Protein AF-A0A6B3HYF1-F1 (afdb_monomer_lite)

Foldseek 3Di:
DWPLVVQLCVQQNCVCVVVVVPLKDQQQLVVQQVQAAFLRQASSVPSNRNSRSQQDPRDDAAEDEFFKDKDWAAAPDDAWWKKFKWKFDPPDRSNDGGGPVRTDPGGQDMDGRADQDPRIRIDMGGHHDDAAKMKIKMWTQGPVGRMIHIHIHIHHYPDDDPDDDPDPDDDDDDD

Structure (mmCIF, N/CA/C/O backbone):
data_AF-A0A6B3HYF1-F1
#
_entry.id   AF-A0A6B3HYF1-F1
#
loop_
_atom_site.group_PDB
_atom_site.id
_atom_site.type_symbol
_atom_site.label_atom_id
_atom_site.label_alt_id
_atom_site.label_comp_id
_atom_site.label_asym_id
_atom_site.label_entity_id
_atom_site.label_seq_id
_atom_site.pdbx_PDB_ins_code
_atom_site.Cartn_x
_atom_site.Cartn_y
_atom_site.Cartn_z
_atom_site.occupancy
_atom_site.B_iso_or_equiv
_atom_site.auth_seq_id
_atom_site.auth_comp_id
_atom_site.auth_asym_id
_atom_site.auth_atom_id
_atom_site.pdbx_PDB_model_num
ATOM 1 N N . VAL A 1 1 ? 7.028 -19.174 9.345 1.00 78.44 1 VAL A N 1
ATOM 2 C CA . VAL A 1 1 ? 6.226 -18.634 8.215 1.00 78.44 1 VAL A CA 1
ATOM 3 C C . VAL A 1 1 ? 4.748 -18.777 8.554 1.00 78.44 1 VAL A C 1
ATOM 5 O O . VAL A 1 1 ? 4.356 -19.883 8.921 1.00 78.44 1 VAL A O 1
ATOM 8 N N . SER A 1 2 ? 3.964 -17.694 8.497 1.00 96.69 2 SER A N 1
ATOM 9 C CA . SER A 1 2 ? 2.526 -17.699 8.827 1.00 96.69 2 SER A CA 1
ATOM 10 C C . SER A 1 2 ? 1.695 -18.494 7.808 1.00 96.69 2 SER A C 1
ATOM 12 O O . SER A 1 2 ? 2.160 -18.770 6.699 1.00 96.69 2 SER A O 1
ATOM 14 N N . ALA A 1 3 ? 0.465 -18.864 8.175 1.00 98.44 3 ALA A N 1
ATOM 15 C CA . ALA A 1 3 ? -0.456 -19.557 7.274 1.00 98.44 3 ALA A CA 1
ATOM 16 C C . ALA A 1 3 ? -0.832 -18.692 6.055 1.00 98.44 3 ALA A C 1
ATOM 18 O O . ALA A 1 3 ? -0.783 -19.189 4.931 1.00 98.44 3 ALA A O 1
ATOM 19 N N . ALA A 1 4 ? -1.086 -17.394 6.252 1.00 98.44 4 ALA A N 1
ATOM 20 C CA . ALA A 1 4 ? -1.343 -16.453 5.162 1.00 98.44 4 ALA A CA 1
ATOM 21 C C . ALA A 1 4 ? -0.185 -16.371 4.150 1.00 98.44 4 ALA A C 1
ATOM 23 O O . ALA A 1 4 ? -0.409 -16.513 2.951 1.00 98.44 4 ALA A O 1
ATOM 24 N N . CYS A 1 5 ? 1.070 -16.257 4.609 1.00 98.38 5 CYS A N 1
ATOM 25 C CA . CYS A 1 5 ? 2.222 -16.212 3.702 1.00 98.38 5 CYS A CA 1
ATOM 26 C C . CYS A 1 5 ? 2.399 -17.522 2.917 1.00 98.38 5 CYS A C 1
ATOM 28 O O . CYS A 1 5 ? 2.736 -17.490 1.736 1.00 98.38 5 CYS A O 1
ATOM 30 N N . LYS A 1 6 ? 2.148 -18.681 3.544 1.00 98.69 6 LYS A N 1
ATOM 31 C CA . LYS A 1 6 ? 2.161 -19.973 2.834 1.00 98.69 6 LYS A CA 1
ATOM 32 C C . LYS A 1 6 ? 1.079 -20.024 1.753 1.00 98.69 6 LYS A C 1
ATOM 34 O O . LYS A 1 6 ? 1.357 -20.486 0.652 1.00 98.69 6 LYS A O 1
ATOM 39 N N . ALA A 1 7 ? -0.124 -19.527 2.048 1.00 98.75 7 ALA A N 1
ATOM 40 C CA . ALA A 1 7 ? -1.218 -19.458 1.080 1.00 98.75 7 ALA A CA 1
ATOM 41 C C . ALA A 1 7 ? -0.890 -18.518 -0.092 1.00 98.75 7 ALA A C 1
ATOM 43 O O . ALA A 1 7 ? -1.139 -18.867 -1.242 1.00 98.75 7 ALA A O 1
ATOM 44 N N . ALA A 1 8 ? -0.260 -17.374 0.181 1.00 98.62 8 ALA A N 1
ATOM 45 C CA . ALA A 1 8 ? 0.179 -16.436 -0.849 1.00 98.62 8 ALA A CA 1
ATOM 46 C C . ALA A 1 8 ? 1.190 -17.068 -1.816 1.00 98.62 8 ALA A C 1
ATOM 48 O O . ALA A 1 8 ? 1.040 -16.942 -3.030 1.00 98.62 8 ALA A O 1
ATOM 49 N N . VAL A 1 9 ? 2.168 -17.813 -1.287 1.00 98.62 9 VAL A N 1
ATOM 50 C CA . VAL A 1 9 ? 3.131 -18.573 -2.101 1.00 98.62 9 VAL A CA 1
ATOM 51 C C . VAL A 1 9 ? 2.445 -19.694 -2.877 1.00 98.62 9 VAL A C 1
ATOM 53 O O . VAL A 1 9 ? 2.760 -19.899 -4.043 1.00 98.62 9 VAL A O 1
ATOM 56 N N . ALA A 1 10 ? 1.488 -20.405 -2.276 1.00 98.62 10 ALA A N 1
ATOM 57 C CA . ALA A 1 10 ? 0.732 -21.438 -2.984 1.00 98.62 10 ALA A CA 1
ATOM 58 C C . ALA A 1 10 ? -0.089 -20.858 -4.151 1.00 98.62 10 ALA A C 1
ATOM 60 O O . ALA A 1 10 ? -0.230 -21.505 -5.185 1.00 98.62 10 ALA A O 1
ATOM 61 N N . ALA A 1 11 ? -0.599 -19.633 -4.004 1.00 98.38 11 ALA A N 1
ATOM 62 C CA . ALA A 1 11 ? -1.360 -18.955 -5.043 1.00 98.38 11 ALA A CA 1
ATOM 63 C C . ALA A 1 11 ? -0.469 -18.349 -6.143 1.00 98.38 11 ALA A C 1
ATOM 65 O O . ALA A 1 11 ? -0.782 -18.499 -7.322 1.00 98.38 11 ALA A O 1
ATOM 66 N N . GLY A 1 12 ? 0.608 -17.642 -5.780 1.00 96.75 12 GLY A N 1
ATOM 67 C CA . GLY A 1 12 ? 1.414 -16.818 -6.697 1.00 96.75 12 GLY A CA 1
ATOM 68 C C . GLY A 1 12 ? 2.833 -17.320 -6.988 1.00 96.75 12 GLY A C 1
ATOM 69 O O . GLY A 1 12 ? 3.523 -16.741 -7.821 1.00 96.75 12 GLY A O 1
ATOM 70 N N . GLY A 1 13 ? 3.284 -18.385 -6.324 1.00 97.81 13 GLY A N 1
ATOM 71 C CA . GLY A 1 13 ? 4.673 -18.839 -6.358 1.00 97.81 13 GLY A CA 1
ATOM 72 C C . GLY A 1 13 ? 5.596 -18.024 -5.445 1.00 97.81 13 GLY A C 1
ATOM 73 O O . GLY A 1 13 ? 5.178 -17.117 -4.726 1.00 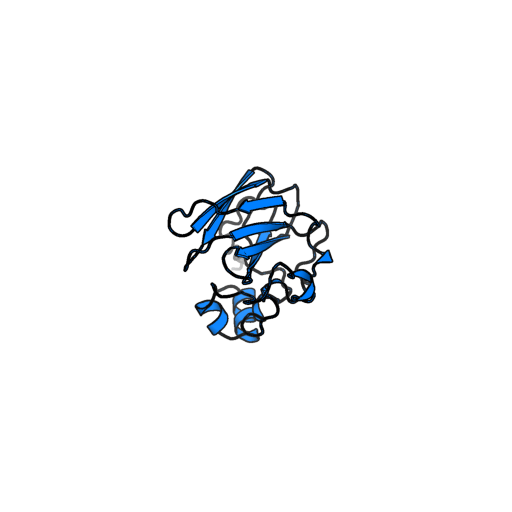97.81 13 GLY A O 1
ATOM 74 N N . THR A 1 14 ? 6.885 -18.363 -5.445 1.00 98.12 14 THR A N 1
ATOM 75 C CA . THR A 1 14 ? 7.891 -17.720 -4.580 1.00 98.12 14 THR A CA 1
ATOM 76 C C . THR A 1 14 ? 8.452 -16.422 -5.159 1.00 98.12 14 THR A C 1
ATOM 78 O O . THR A 1 14 ? 8.901 -15.571 -4.394 1.00 98.12 14 THR A O 1
ATOM 81 N N . GLN A 1 15 ? 8.410 -16.238 -6.484 1.00 98.50 15 GLN A N 1
ATOM 82 C CA . GLN A 1 15 ? 9.058 -15.112 -7.170 1.00 98.50 15 GLN A CA 1
ATOM 83 C C . GLN A 1 15 ? 8.557 -13.743 -6.683 1.00 98.50 15 GLN A C 1
ATOM 85 O O . GLN A 1 15 ? 9.346 -12.813 -6.549 1.00 98.50 15 GLN A O 1
ATOM 90 N N . ALA A 1 16 ? 7.272 -13.635 -6.336 1.00 97.75 16 ALA A N 1
ATOM 91 C CA . ALA A 1 16 ? 6.685 -12.428 -5.753 1.00 97.75 16 ALA A CA 1
ATOM 92 C C . ALA A 1 16 ? 7.409 -11.953 -4.481 1.00 97.75 16 ALA A C 1
ATOM 94 O O . ALA A 1 16 ? 7.509 -10.756 -4.239 1.00 97.75 16 ALA A O 1
ATOM 95 N N . LEU A 1 17 ? 7.918 -12.888 -3.671 1.00 97.62 17 LEU A N 1
ATOM 96 C CA . LEU A 1 17 ? 8.605 -12.576 -2.417 1.00 97.62 17 LEU A CA 1
ATOM 97 C C . LEU A 1 17 ? 10.065 -12.173 -2.629 1.00 97.62 17 LEU A C 1
ATOM 99 O O . LEU A 1 17 ? 10.605 -11.424 -1.819 1.00 97.62 17 LEU A O 1
ATOM 103 N N . TYR A 1 18 ? 10.706 -12.655 -3.695 1.00 98.25 18 TYR A N 1
ATOM 104 C CA . TYR A 1 18 ? 12.037 -12.185 -4.087 1.00 98.25 18 TYR A CA 1
ATOM 105 C C . TYR A 1 18 ? 11.965 -10.780 -4.686 1.00 98.25 18 TYR A C 1
ATOM 107 O O . TYR A 1 18 ? 12.792 -9.930 -4.367 1.00 98.25 18 TYR A O 1
ATOM 115 N N . ASP A 1 19 ? 10.910 -10.518 -5.454 1.00 98.44 19 ASP A N 1
ATOM 116 C CA . ASP A 1 19 ? 10.675 -9.247 -6.136 1.00 98.44 19 ASP A CA 1
ATOM 117 C C . ASP A 1 19 ? 9.656 -8.377 -5.385 1.00 98.44 19 ASP A C 1
ATOM 119 O O . ASP A 1 19 ? 8.833 -7.691 -5.992 1.00 98.44 19 ASP A O 1
ATOM 123 N N . TRP A 1 20 ? 9.688 -8.427 -4.049 1.00 98.50 20 TRP A N 1
ATOM 124 C CA . TRP A 1 20 ? 8.751 -7.730 -3.156 1.00 98.50 20 TRP A CA 1
ATOM 125 C C . TRP A 1 20 ? 8.713 -6.210 -3.383 1.00 98.50 20 TRP A C 1
ATOM 127 O O . TRP A 1 20 ? 7.726 -5.555 -3.064 1.00 98.50 20 TRP A O 1
ATOM 137 N N . ASN A 1 21 ? 9.785 -5.648 -3.942 1.00 98.19 21 ASN A N 1
ATOM 138 C CA . ASN A 1 21 ? 9.926 -4.237 -4.296 1.00 98.19 21 ASN A CA 1
ATOM 139 C C . ASN A 1 21 ? 9.268 -3.869 -5.642 1.00 98.19 21 ASN A C 1
ATOM 141 O O . ASN A 1 21 ? 9.346 -2.715 -6.054 1.00 98.19 21 ASN A O 1
ATOM 145 N N . GLY A 1 22 ? 8.666 -4.834 -6.343 1.00 98.06 22 GLY A N 1
ATOM 146 C CA . GLY A 1 22 ? 8.187 -4.694 -7.717 1.00 98.06 22 GLY A CA 1
ATOM 147 C C . GLY A 1 22 ? 6.670 -4.698 -7.885 1.00 98.06 22 GLY A C 1
ATOM 148 O O . GLY A 1 22 ? 6.208 -4.999 -8.980 1.00 98.06 22 GLY A O 1
ATOM 149 N N . VAL A 1 23 ? 5.883 -4.419 -6.840 1.00 98.81 23 VAL A N 1
ATOM 150 C CA . VAL A 1 23 ? 4.422 -4.260 -6.974 1.00 98.81 23 VAL A CA 1
ATOM 151 C C . VAL A 1 23 ? 4.135 -2.899 -7.612 1.00 98.81 23 VAL A C 1
ATOM 153 O O . VAL A 1 23 ? 3.916 -1.901 -6.922 1.00 98.81 23 VAL A O 1
ATOM 156 N N . ASN A 1 24 ? 4.214 -2.840 -8.940 1.00 98.75 24 ASN A N 1
ATOM 157 C CA . ASN A 1 24 ? 4.148 -1.605 -9.711 1.00 98.75 24 ASN A CA 1
ATOM 158 C C . ASN A 1 24 ? 3.202 -1.694 -10.915 1.00 98.75 24 ASN A C 1
ATOM 160 O O . ASN A 1 24 ? 2.851 -2.769 -11.399 1.00 98.75 24 ASN A O 1
ATOM 164 N N . ILE A 1 25 ? 2.851 -0.520 -11.436 1.00 98.81 25 ILE A N 1
ATOM 165 C CA . ILE A 1 25 ? 2.270 -0.338 -12.766 1.00 98.81 25 ILE A CA 1
ATOM 166 C C . ILE A 1 25 ? 3.105 0.726 -13.474 1.00 98.81 25 ILE A C 1
ATOM 168 O O . ILE A 1 25 ? 3.071 1.898 -13.095 1.00 98.81 25 ILE A O 1
ATOM 172 N N . ALA A 1 26 ? 3.844 0.323 -14.510 1.00 98.50 26 ALA A N 1
ATOM 173 C CA . ALA A 1 26 ? 4.797 1.185 -15.213 1.00 98.50 26 ALA A CA 1
ATOM 174 C C . ALA A 1 26 ? 4.150 2.418 -15.870 1.00 98.50 26 ALA A C 1
ATOM 176 O O . ALA A 1 26 ? 4.787 3.456 -16.005 1.00 98.50 26 ALA A O 1
ATOM 177 N N . ASN A 1 27 ? 2.881 2.323 -16.268 1.00 98.12 27 ASN A N 1
ATOM 178 C CA . ASN A 1 27 ? 2.128 3.369 -16.960 1.00 98.12 27 ASN A CA 1
ATOM 179 C C . ASN A 1 27 ? 0.926 3.877 -16.142 1.00 98.12 27 ASN A C 1
ATOM 181 O O . ASN A 1 27 ? -0.088 4.257 -16.725 1.00 98.12 27 ASN A O 1
ATOM 185 N N . ALA A 1 28 ? 1.028 3.876 -14.807 1.00 98.75 28 ALA A N 1
ATOM 186 C CA . ALA A 1 28 ? -0.075 4.259 -13.926 1.00 98.75 28 ALA A CA 1
ATOM 187 C C . ALA A 1 28 ? -0.593 5.678 -14.204 1.00 98.75 28 ALA A C 1
ATOM 189 O O . ALA A 1 28 ? -1.798 5.881 -14.299 1.00 98.75 28 ALA A O 1
ATOM 190 N N . ALA A 1 29 ? 0.312 6.651 -14.339 1.00 98.44 29 ALA A N 1
ATOM 191 C CA . ALA A 1 29 ? 0.025 8.055 -14.642 1.00 98.44 29 ALA A CA 1
ATOM 192 C C . ALA A 1 29 ? -1.112 8.655 -13.782 1.00 98.44 29 ALA A C 1
ATOM 194 O O . ALA A 1 29 ? -1.964 9.385 -14.287 1.00 98.44 29 ALA A O 1
ATOM 195 N N . GLY A 1 30 ? -1.167 8.303 -12.492 1.00 98.44 30 GLY A N 1
ATOM 196 C CA . GLY A 1 30 ? -2.218 8.726 -11.558 1.00 98.44 30 GLY A CA 1
ATOM 197 C C . GLY A 1 30 ? -3.565 7.998 -11.697 1.00 98.44 30 GLY A C 1
ATOM 198 O O . GLY A 1 30 ? -4.471 8.203 -10.890 1.00 98.44 30 GLY A O 1
ATOM 199 N N . LYS A 1 31 ? -3.729 7.113 -12.685 1.00 98.69 31 LYS A N 1
ATOM 200 C CA . LYS A 1 31 ? -4.984 6.416 -13.013 1.00 98.69 31 LYS A CA 1
ATOM 201 C C . LYS A 1 31 ? -5.207 5.146 -12.185 1.00 98.69 31 LYS A C 1
ATOM 203 O O . LYS A 1 31 ? -5.700 4.138 -12.681 1.00 98.69 31 LYS A O 1
ATOM 208 N N . HIS A 1 32 ? -4.856 5.180 -10.901 1.00 98.50 32 HIS A N 1
ATOM 209 C CA . HIS A 1 32 ? -4.834 3.997 -10.029 1.00 98.50 32 HIS A CA 1
ATOM 210 C C . HIS A 1 32 ? -6.179 3.254 -9.995 1.00 98.50 32 HIS A C 1
ATOM 212 O O . HIS A 1 32 ? -6.222 2.042 -10.171 1.00 98.50 32 HIS A O 1
ATOM 218 N N . ARG A 1 33 ? -7.282 3.996 -9.827 1.00 98.31 33 ARG A N 1
ATOM 219 C CA . ARG A 1 33 ? -8.650 3.448 -9.739 1.00 98.31 33 ARG A CA 1
ATOM 220 C C . ARG A 1 33 ? -9.191 2.927 -11.072 1.00 98.31 33 ARG A C 1
ATOM 222 O O . ARG A 1 33 ? -10.076 2.087 -11.075 1.00 98.31 33 ARG A O 1
ATOM 229 N N . GLU A 1 34 ? -8.683 3.442 -12.189 1.00 98.62 34 GLU A N 1
ATOM 230 C CA . GLU A 1 34 ? -9.051 2.988 -13.537 1.00 98.62 34 GLU A CA 1
ATOM 231 C C . GLU A 1 34 ? -8.330 1.678 -13.879 1.00 98.62 34 GLU A C 1
ATOM 233 O O . GLU A 1 34 ? -8.916 0.780 -14.474 1.00 98.62 34 GLU A O 1
ATOM 238 N N . LEU A 1 35 ? -7.058 1.570 -13.487 1.00 98.75 35 LEU A N 1
ATOM 239 C CA . LEU A 1 35 ? -6.179 0.467 -13.877 1.00 98.75 35 LEU A CA 1
ATOM 240 C C . LEU A 1 35 ? -6.231 -0.733 -12.929 1.00 98.75 35 LEU A C 1
ATOM 242 O O . LEU A 1 35 ? -5.861 -1.833 -13.330 1.00 98.75 35 LEU A O 1
ATOM 246 N N . ILE A 1 36 ? -6.656 -0.532 -11.682 1.00 98.88 36 ILE A N 1
ATOM 247 C CA . ILE A 1 36 ? -6.686 -1.579 -10.662 1.00 98.88 36 ILE A CA 1
ATOM 248 C C . ILE A 1 36 ? -8.143 -1.893 -10.315 1.00 98.88 36 ILE A C 1
ATOM 250 O O . ILE A 1 36 ? -8.782 -1.090 -9.633 1.00 98.88 36 ILE A O 1
ATOM 254 N N . PRO A 1 37 ? -8.681 -3.046 -10.744 1.00 98.81 37 PRO A N 1
ATOM 255 C CA . PRO A 1 37 ? -10.013 -3.487 -10.347 1.00 98.81 37 PRO A CA 1
ATOM 256 C C . PRO A 1 37 ? -10.107 -3.791 -8.847 1.00 98.81 37 PRO A C 1
ATOM 258 O O . PRO A 1 37 ? -9.107 -4.104 -8.195 1.00 98.81 37 PRO A O 1
ATOM 261 N N . ASP A 1 38 ? -11.328 -3.789 -8.314 1.00 98.88 38 ASP A N 1
ATOM 262 C CA . ASP A 1 38 ? -11.589 -4.275 -6.958 1.00 98.88 38 ASP A CA 1
ATOM 263 C C . ASP A 1 38 ? -11.113 -5.728 -6.783 1.00 98.88 38 ASP A C 1
ATOM 265 O O . ASP A 1 38 ? -11.166 -6.554 -7.698 1.00 98.88 38 ASP A O 1
ATOM 269 N N . GLY A 1 39 ? -10.606 -6.037 -5.591 1.00 98.81 39 GLY A N 1
ATOM 270 C CA . GLY A 1 39 ? -9.984 -7.316 -5.263 1.00 98.81 39 GLY A CA 1
ATOM 271 C C . GLY A 1 39 ? -8.573 -7.500 -5.825 1.00 98.81 39 GLY A C 1
ATOM 272 O O . GLY A 1 39 ? -8.023 -8.588 -5.680 1.00 98.81 39 GLY A O 1
ATOM 273 N N . LYS A 1 40 ? -7.992 -6.478 -6.471 1.00 98.88 40 LYS A N 1
ATOM 274 C CA . LYS A 1 40 ? -6.644 -6.512 -7.072 1.00 98.88 40 LYS A CA 1
ATOM 275 C C . LYS A 1 40 ? -5.710 -5.408 -6.582 1.00 98.88 40 LYS A C 1
ATOM 277 O O . LYS A 1 40 ? -4.667 -5.159 -7.185 1.00 98.88 40 LYS A O 1
ATOM 282 N N . LEU A 1 41 ? -6.087 -4.730 -5.501 1.00 98.88 41 LEU A N 1
ATOM 283 C CA . LEU A 1 41 ? -5.348 -3.587 -4.971 1.00 98.88 41 LEU A CA 1
ATOM 284 C C . LEU A 1 41 ? -3.949 -3.986 -4.489 1.00 98.88 41 LEU A C 1
ATOM 286 O O . LEU A 1 41 ? -2.971 -3.339 -4.853 1.00 98.88 41 LEU A O 1
ATOM 290 N N . CYS A 1 42 ? -3.826 -5.074 -3.728 1.00 98.88 42 CYS A N 1
ATOM 291 C CA . CYS A 1 42 ? -2.552 -5.470 -3.127 1.00 98.88 42 CYS A CA 1
ATOM 292 C C . CYS A 1 42 ? -1.564 -6.076 -4.132 1.00 98.88 42 CYS A C 1
ATOM 294 O O . CYS A 1 42 ? -0.357 -6.036 -3.897 1.00 98.88 42 CYS A O 1
ATOM 296 N N . SER A 1 43 ? -2.051 -6.604 -5.256 1.00 98.88 43 SER A N 1
ATOM 297 C CA . SER A 1 43 ? -1.221 -7.035 -6.384 1.00 98.88 43 SER A CA 1
ATOM 298 C C . SER A 1 43 ? -0.991 -5.959 -7.443 1.00 98.88 43 SER A C 1
ATOM 300 O O . SER A 1 43 ? -0.229 -6.202 -8.377 1.00 98.88 43 SER A O 1
ATOM 302 N N . ALA A 1 44 ? -1.659 -4.804 -7.345 1.00 98.75 44 ALA A N 1
ATOM 303 C CA . ALA A 1 44 ? -1.746 -3.814 -8.418 1.00 98.75 44 ALA A CA 1
ATOM 304 C C . ALA A 1 44 ? -2.202 -4.420 -9.764 1.00 98.75 44 ALA A C 1
ATOM 306 O O . ALA A 1 44 ? -1.682 -4.074 -10.823 1.00 98.75 44 ALA A O 1
ATOM 307 N N . ALA A 1 45 ? -3.145 -5.369 -9.712 1.00 98.69 45 ALA A N 1
ATOM 308 C CA . ALA A 1 45 ? -3.623 -6.150 -10.858 1.00 98.69 45 ALA A CA 1
ATOM 309 C C . ALA A 1 45 ? -2.537 -6.942 -11.615 1.00 98.69 45 ALA A C 1
ATOM 311 O O . ALA A 1 45 ? -2.739 -7.347 -12.759 1.00 98.69 45 ALA A O 1
ATOM 312 N N . ASN A 1 46 ? -1.398 -7.211 -10.974 1.00 98.44 46 ASN A N 1
ATOM 313 C CA . ASN A 1 46 ? -0.306 -7.980 -11.552 1.00 98.44 46 ASN A CA 1
ATOM 314 C C . ASN A 1 46 ? -0.351 -9.439 -11.071 1.00 98.44 46 ASN A C 1
ATOM 316 O O . ASN A 1 46 ? -0.187 -9.730 -9.884 1.00 98.44 46 ASN A O 1
ATOM 320 N N . ASP A 1 47 ? -0.508 -10.379 -12.008 1.00 98.31 47 ASP A N 1
ATOM 321 C CA . ASP A 1 47 ? -0.631 -11.814 -11.720 1.00 98.31 47 ASP A CA 1
ATOM 322 C C . ASP A 1 47 ? 0.547 -12.397 -10.934 1.00 98.31 47 ASP A C 1
ATOM 324 O O . ASP A 1 47 ? 0.360 -13.333 -10.151 1.00 98.31 47 ASP A O 1
ATOM 328 N N . LYS A 1 48 ? 1.748 -11.822 -11.079 1.00 98.62 48 LYS A N 1
ATOM 329 C CA . LYS A 1 48 ? 2.920 -12.200 -10.281 1.00 98.62 48 LYS A CA 1
ATOM 330 C C . LYS A 1 48 ? 2.654 -12.056 -8.785 1.00 98.62 48 LYS A C 1
ATOM 332 O O . LYS A 1 48 ? 3.125 -12.871 -8.001 1.00 98.62 48 LYS A O 1
ATOM 337 N N . PHE A 1 49 ? 1.884 -11.047 -8.390 1.00 98.88 49 PHE A N 1
ATOM 338 C CA . PHE A 1 49 ? 1.620 -10.693 -6.998 1.00 98.88 49 PHE A CA 1
ATOM 339 C C . PHE A 1 49 ? 0.221 -11.102 -6.529 1.00 98.88 49 PHE A C 1
ATOM 341 O O . PHE A 1 49 ? -0.177 -10.740 -5.426 1.00 98.88 49 PHE A O 1
ATOM 348 N N . LYS A 1 50 ? -0.525 -11.904 -7.303 1.00 98.75 50 LYS A N 1
ATOM 349 C CA . LYS A 1 50 ? -1.918 -12.284 -6.989 1.00 98.75 50 LYS A CA 1
ATOM 350 C C . LYS A 1 50 ? -2.115 -12.953 -5.623 1.00 98.75 50 LYS A C 1
ATOM 352 O O . LYS A 1 50 ? -3.214 -12.938 -5.082 1.00 98.75 50 LYS A O 1
ATOM 357 N N . GLY A 1 51 ? -1.063 -13.548 -5.054 1.00 98.69 51 GLY A N 1
ATOM 358 C CA . GLY A 1 51 ? -1.098 -14.104 -3.699 1.00 98.69 51 GLY A CA 1
ATOM 359 C C . GLY A 1 51 ? -1.301 -13.050 -2.602 1.00 98.69 51 GLY A C 1
ATOM 360 O O . GLY A 1 51 ? -1.753 -13.398 -1.516 1.00 98.69 51 GLY A O 1
ATOM 361 N N . LEU A 1 52 ? -0.999 -11.778 -2.883 1.00 98.81 52 LEU A N 1
ATOM 362 C CA . LEU A 1 52 ? -1.199 -10.653 -1.965 1.00 98.81 52 LEU A CA 1
ATOM 363 C C . LEU A 1 52 ? -2.665 -10.198 -1.894 1.00 98.81 52 LEU A C 1
ATOM 365 O O . LEU A 1 52 ? -3.039 -9.536 -0.936 1.00 98.81 52 LEU A O 1
ATOM 369 N N . ASP A 1 53 ? -3.503 -10.584 -2.862 1.00 98.88 53 ASP A N 1
ATOM 370 C CA . ASP A 1 53 ? -4.935 -10.245 -2.886 1.00 98.88 53 ASP A CA 1
ATOM 371 C C . ASP A 1 53 ? -5.802 -11.210 -2.057 1.00 98.88 53 ASP A C 1
ATOM 373 O O . ASP A 1 53 ? -7.026 -11.074 -2.019 1.00 98.88 53 ASP A O 1
ATOM 377 N N . LEU A 1 54 ? -5.204 -12.236 -1.435 1.00 98.81 54 LEU A N 1
ATOM 378 C CA . LEU A 1 54 ? -5.962 -13.256 -0.713 1.00 98.81 54 LEU A CA 1
ATOM 379 C C . LEU A 1 54 ? -6.706 -12.636 0.485 1.00 98.81 54 LEU A C 1
ATOM 381 O O . LEU A 1 54 ? -6.051 -12.126 1.400 1.00 98.81 54 LEU A O 1
ATOM 385 N N . PRO A 1 55 ? -8.046 -12.748 0.542 1.00 98.50 55 PRO A N 1
ATOM 386 C CA . PRO A 1 55 ? -8.833 -12.140 1.603 1.00 98.50 55 PRO A CA 1
ATOM 387 C C . PRO A 1 55 ? -8.776 -13.006 2.864 1.00 98.50 55 PRO A C 1
ATOM 389 O O . PRO A 1 55 ? -9.462 -14.026 2.986 1.00 98.50 55 PRO A O 1
ATOM 392 N N . ARG A 1 56 ? -7.882 -12.650 3.789 1.00 98.50 56 ARG A N 1
ATOM 393 C CA . ARG A 1 56 ? -7.630 -13.420 5.008 1.00 98.50 56 ARG A CA 1
ATOM 394 C C . ARG A 1 56 ? -7.501 -12.534 6.242 1.00 98.50 56 ARG A C 1
ATOM 396 O O . ARG A 1 56 ? -6.782 -11.544 6.249 1.00 98.50 56 ARG A O 1
ATOM 403 N N . ALA A 1 57 ? -8.097 -12.975 7.348 1.00 97.19 57 ALA A N 1
ATOM 404 C CA . ALA A 1 57 ? -7.975 -12.311 8.649 1.00 97.19 57 ALA A CA 1
ATOM 405 C C . ALA A 1 57 ? -6.679 -12.658 9.419 1.00 97.19 57 ALA A C 1
ATOM 407 O O . ALA A 1 57 ? -6.441 -12.112 10.497 1.00 97.19 57 ALA A O 1
ATOM 408 N N . ASP A 1 58 ? -5.850 -13.571 8.902 1.00 98.19 58 ASP A N 1
ATOM 409 C CA . ASP A 1 58 ? -4.631 -14.074 9.552 1.00 98.19 58 ASP A CA 1
ATOM 410 C C . ASP A 1 58 ? -3.328 -13.619 8.867 1.00 98.19 58 ASP A C 1
ATOM 412 O O . ASP A 1 58 ? -2.253 -14.156 9.158 1.00 98.19 58 ASP A O 1
ATOM 416 N N . TRP A 1 59 ? -3.392 -12.609 7.990 1.00 98.62 59 TRP A N 1
ATOM 417 C CA . TRP A 1 59 ? -2.194 -11.884 7.571 1.00 98.62 59 TRP A CA 1
ATOM 418 C C . TRP A 1 59 ? -1.474 -11.300 8.800 1.00 98.62 59 TRP A C 1
ATOM 420 O O . TRP A 1 59 ? -2.143 -10.787 9.713 1.00 98.62 59 TRP A O 1
ATOM 430 N N . PRO A 1 60 ? -0.129 -11.377 8.877 1.00 98.25 60 PRO A N 1
ATOM 431 C CA . PRO A 1 60 ? 0.621 -10.732 9.950 1.00 98.25 60 PRO A CA 1
ATOM 432 C C . PRO A 1 60 ? 0.283 -9.240 10.014 1.00 98.25 60 PRO A C 1
ATOM 434 O O . PRO A 1 60 ? 0.436 -8.543 9.020 1.00 98.25 60 PRO A O 1
ATOM 437 N N . ALA A 1 61 ? -0.180 -8.767 11.172 1.00 98.25 61 ALA A N 1
ATOM 438 C CA . ALA A 1 61 ? -0.597 -7.382 11.364 1.00 98.25 61 ALA A CA 1
ATOM 439 C C . ALA A 1 61 ? 0.305 -6.661 12.358 1.00 98.25 61 ALA A C 1
ATOM 441 O O . ALA A 1 61 ? 0.637 -7.207 13.413 1.00 98.25 61 ALA A O 1
ATOM 442 N N . SER A 1 62 ? 0.639 -5.411 12.052 1.00 98.00 62 SER A N 1
ATOM 443 C CA . SER A 1 62 ? 1.367 -4.548 12.981 1.00 98.00 62 SER A CA 1
ATOM 444 C C . SER A 1 62 ? 0.406 -3.911 13.994 1.00 98.00 62 SER A C 1
ATOM 446 O O . SER A 1 62 ? -0.619 -3.357 13.588 1.00 98.00 62 SER A O 1
ATOM 448 N N . PRO A 1 63 ? 0.699 -3.942 15.306 1.00 97.19 63 PRO A N 1
ATOM 449 C CA . PRO A 1 63 ? -0.087 -3.192 16.276 1.00 97.19 63 PRO A CA 1
ATOM 450 C C . PRO A 1 63 ? 0.115 -1.689 16.062 1.00 97.19 63 PRO A C 1
ATOM 452 O O . PRO A 1 63 ? 1.247 -1.212 15.983 1.00 97.19 63 PRO A O 1
ATOM 455 N N . VAL A 1 64 ? -0.981 -0.934 15.993 1.00 96.62 64 VAL A N 1
ATOM 456 C CA . VAL A 1 64 ? -0.958 0.524 15.810 1.00 96.62 64 VAL A CA 1
ATOM 457 C C . VAL A 1 64 ? -1.930 1.217 16.762 1.00 96.62 64 VAL A C 1
ATOM 459 O O . VAL A 1 64 ? -2.859 0.620 17.307 1.00 96.62 64 VAL A O 1
ATOM 462 N N . LYS A 1 65 ? -1.706 2.514 16.971 1.00 96.44 65 LYS A N 1
ATOM 463 C CA . LYS A 1 65 ? -2.619 3.411 17.690 1.00 96.44 65 LYS A CA 1
ATOM 464 C C . LYS A 1 65 ? -2.983 4.570 16.773 1.00 96.44 65 LYS A C 1
ATOM 466 O O . LYS A 1 65 ? -2.183 4.939 15.924 1.00 96.44 65 LYS A O 1
ATOM 471 N N . ALA A 1 66 ? -4.145 5.176 16.963 1.00 97.56 66 ALA A N 1
ATOM 472 C CA . ALA A 1 66 ? -4.436 6.451 16.319 1.00 97.56 66 ALA A CA 1
ATOM 473 C C . ALA A 1 66 ? -3.483 7.555 16.821 1.00 97.56 66 ALA A C 1
ATOM 475 O O . ALA A 1 66 ? -2.931 7.455 17.922 1.00 97.56 66 ALA A O 1
ATOM 476 N N . GLY A 1 67 ? -3.312 8.614 16.031 1.00 98.00 67 GLY A N 1
ATOM 477 C CA . GLY A 1 67 ? -2.427 9.740 16.342 1.00 98.00 67 GLY A CA 1
ATOM 478 C C . GLY A 1 67 ? -1.207 9.828 15.428 1.00 98.00 67 GLY A C 1
ATOM 479 O O . GLY A 1 67 ? -1.193 9.259 14.338 1.00 98.00 67 GLY A O 1
ATOM 480 N N . LYS A 1 68 ? -0.200 10.600 15.850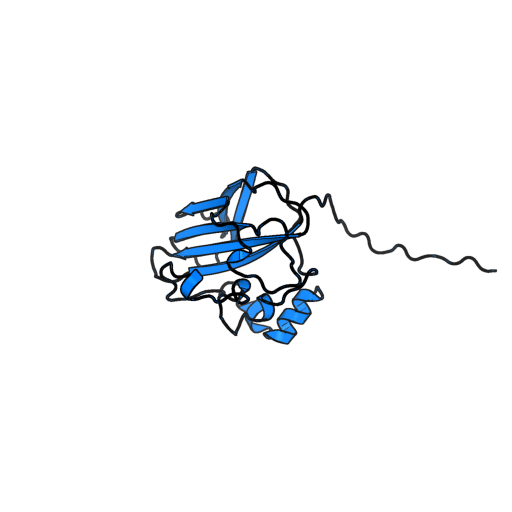 1.00 98.12 68 LYS A N 1
ATOM 481 C CA . LYS A 1 68 ? 1.006 10.864 15.053 1.00 98.12 68 LYS A CA 1
ATOM 482 C C . LYS A 1 68 ? 1.891 9.624 14.954 1.00 98.12 68 LYS A C 1
ATOM 484 O O . LYS A 1 68 ? 2.199 9.011 15.973 1.00 98.12 68 LYS A O 1
ATOM 489 N N . HIS A 1 69 ? 2.341 9.326 13.741 1.00 98.12 69 HIS A N 1
ATOM 490 C CA . HIS A 1 69 ? 3.316 8.283 13.433 1.00 98.12 69 HIS A CA 1
ATOM 491 C C . HIS A 1 69 ? 4.307 8.774 12.393 1.00 98.12 69 HIS A C 1
ATOM 493 O O . HIS A 1 69 ? 3.949 9.549 11.506 1.00 98.12 69 HIS A O 1
ATOM 499 N N . THR A 1 70 ? 5.522 8.246 12.477 1.00 98.12 70 THR A N 1
ATOM 500 C CA . THR A 1 70 ? 6.520 8.357 11.417 1.00 98.12 70 THR A CA 1
ATOM 501 C C . THR A 1 70 ? 6.508 7.068 10.607 1.00 98.12 70 THR A C 1
ATOM 503 O O . THR A 1 70 ? 6.745 5.980 11.137 1.00 98.12 70 THR A O 1
ATOM 506 N N . PHE A 1 71 ? 6.236 7.191 9.315 1.00 98.38 71 PHE A N 1
ATOM 507 C CA . PHE A 1 71 ? 6.202 6.090 8.366 1.00 98.38 71 PHE A CA 1
ATOM 508 C C . PHE A 1 71 ? 7.559 5.913 7.698 1.00 98.38 71 PHE A C 1
ATOM 510 O O . PHE A 1 71 ? 8.310 6.870 7.501 1.00 98.38 71 PHE A O 1
ATOM 517 N N . LYS A 1 72 ? 7.863 4.663 7.345 1.00 98.38 72 LYS A N 1
ATOM 518 C CA . LYS A 1 72 ? 9.059 4.293 6.591 1.00 98.38 72 LYS A CA 1
ATOM 519 C C . LYS A 1 72 ? 8.655 3.458 5.388 1.00 98.38 72 LYS A C 1
ATOM 521 O O . LYS A 1 72 ? 8.034 2.412 5.557 1.00 98.38 72 LYS A O 1
ATOM 526 N N . PHE A 1 73 ? 9.054 3.888 4.196 1.00 98.62 73 PHE A N 1
ATOM 527 C CA . PHE A 1 73 ? 8.887 3.116 2.967 1.00 98.62 73 PHE A CA 1
ATOM 528 C C . PHE A 1 73 ? 10.263 2.734 2.421 1.00 98.62 73 PHE A C 1
ATOM 530 O O . PHE A 1 73 ? 11.026 3.600 1.990 1.00 98.62 73 PHE A O 1
ATOM 537 N N . ARG A 1 74 ? 10.615 1.445 2.477 1.00 98.38 74 ARG A N 1
ATOM 538 C CA . ARG A 1 74 ? 11.922 0.955 2.017 1.00 98.38 74 ARG A CA 1
ATOM 539 C C . ARG A 1 74 ? 12.036 1.122 0.502 1.00 98.38 74 ARG A C 1
ATOM 541 O O . ARG A 1 74 ? 11.203 0.603 -0.232 1.00 98.38 74 ARG A O 1
ATOM 548 N N . ALA A 1 75 ? 13.105 1.766 0.041 1.00 97.12 75 ALA A N 1
ATOM 549 C CA . ALA A 1 75 ? 13.373 1.958 -1.379 1.00 97.12 75 ALA A CA 1
ATOM 550 C C . ALA A 1 75 ? 14.687 1.271 -1.764 1.00 97.12 75 ALA A C 1
ATOM 552 O O . ALA A 1 75 ? 15.765 1.672 -1.331 1.00 97.12 75 ALA A O 1
ATOM 553 N N . THR A 1 76 ? 14.609 0.221 -2.584 1.00 97.38 76 THR A N 1
ATOM 554 C CA . THR A 1 76 ? 15.807 -0.415 -3.163 1.00 97.38 76 THR A CA 1
ATOM 555 C C . THR A 1 76 ? 16.410 0.425 -4.288 1.00 97.38 76 THR A C 1
ATOM 557 O O . THR A 1 76 ? 17.612 0.359 -4.518 1.00 97.38 76 THR A O 1
ATOM 560 N N . ALA A 1 77 ? 15.573 1.212 -4.969 1.00 97.75 77 ALA A N 1
ATOM 561 C CA . ALA A 1 77 ? 15.94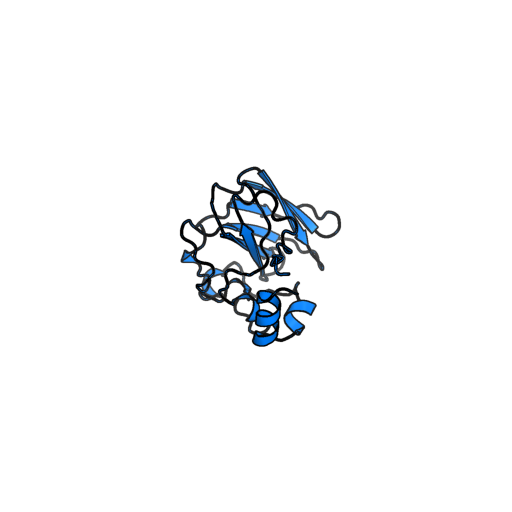3 2.192 -5.981 1.00 97.75 77 ALA A CA 1
ATOM 562 C C . ALA A 1 77 ? 15.144 3.485 -5.713 1.00 97.75 77 ALA A C 1
ATOM 564 O O . ALA A 1 77 ? 13.913 3.449 -5.778 1.00 97.75 77 ALA A O 1
ATOM 565 N N . PRO A 1 78 ? 15.797 4.600 -5.339 1.00 97.56 78 PRO A N 1
ATOM 566 C CA . PRO A 1 78 ? 15.103 5.858 -5.070 1.00 97.56 78 PRO A CA 1
ATOM 567 C C . PRO A 1 78 ? 14.610 6.545 -6.353 1.00 97.56 78 PRO A C 1
ATOM 569 O O . PRO A 1 78 ? 15.357 6.648 -7.324 1.00 97.56 78 PRO A O 1
ATOM 572 N N . HIS A 1 79 ? 13.396 7.094 -6.317 1.00 98.38 79 HIS A N 1
ATOM 573 C CA . HIS A 1 79 ? 12.813 7.948 -7.359 1.00 98.38 79 HIS A CA 1
ATOM 574 C C . HIS A 1 79 ? 12.101 9.161 -6.751 1.00 98.38 79 HIS A C 1
ATOM 576 O O . HIS A 1 79 ? 11.705 9.139 -5.583 1.00 98.38 79 HIS A O 1
ATOM 582 N N . LYS A 1 80 ? 11.923 10.229 -7.535 1.00 98.31 80 LYS A N 1
ATOM 583 C CA . LYS A 1 80 ? 11.082 11.357 -7.111 1.00 98.31 80 LYS A CA 1
ATOM 584 C C . LYS A 1 80 ? 9.609 10.988 -7.218 1.00 98.31 80 LYS A C 1
ATOM 586 O O . LYS A 1 80 ? 9.219 10.241 -8.118 1.00 98.31 80 LYS A O 1
ATOM 591 N N . GLY A 1 81 ? 8.782 11.510 -6.323 1.00 98.56 81 GLY A N 1
ATOM 592 C CA . GLY A 1 81 ? 7.355 11.225 -6.338 1.00 98.56 81 GLY A CA 1
ATOM 593 C C . GLY A 1 81 ? 6.622 11.590 -5.060 1.00 98.56 81 GLY A C 1
ATOM 594 O O . GLY A 1 81 ? 7.188 12.123 -4.105 1.00 98.56 81 GLY A O 1
ATOM 595 N N . SER A 1 82 ? 5.337 11.261 -5.061 1.00 98.81 82 SER A N 1
ATOM 596 C CA . SER A 1 82 ? 4.432 11.505 -3.948 1.00 98.81 82 SER A CA 1
ATOM 597 C C . SER A 1 82 ? 3.895 10.193 -3.390 1.00 98.81 82 SER A C 1
ATOM 599 O O . SER A 1 82 ? 3.566 9.269 -4.136 1.00 98.81 82 SER A O 1
ATOM 601 N N . PHE A 1 83 ? 3.807 10.134 -2.067 1.00 98.94 83 PHE A N 1
ATOM 602 C CA . PHE A 1 83 ? 3.218 9.047 -1.302 1.00 98.94 83 PHE A CA 1
ATOM 603 C C . PHE A 1 83 ? 1.836 9.459 -0.815 1.00 98.94 83 PHE A C 1
ATOM 605 O O . PHE A 1 83 ? 1.667 10.570 -0.313 1.00 98.94 83 PHE A O 1
ATOM 612 N N . GLU A 1 84 ? 0.878 8.545 -0.905 1.00 98.94 84 GLU A N 1
ATOM 613 C CA . GLU A 1 84 ? -0.452 8.672 -0.317 1.00 98.94 84 GLU A CA 1
ATOM 614 C C . GLU A 1 84 ? -0.790 7.406 0.466 1.00 98.94 84 GLU A C 1
ATOM 616 O O . GLU A 1 84 ? -0.700 6.299 -0.069 1.00 98.94 84 GLU A O 1
ATOM 621 N N . LEU A 1 85 ? -1.174 7.560 1.735 1.00 98.94 85 LEU A N 1
ATOM 622 C CA . LEU A 1 85 ? -1.584 6.450 2.594 1.00 98.94 85 LEU A CA 1
ATOM 623 C C . LEU A 1 85 ? -3.068 6.567 2.918 1.00 98.94 85 LEU A C 1
ATOM 625 O O . LEU A 1 85 ? -3.517 7.551 3.507 1.00 98.94 85 LEU A O 1
ATOM 629 N N . TYR A 1 86 ? -3.812 5.527 2.574 1.00 98.94 86 TYR A N 1
ATOM 630 C CA . TYR A 1 86 ? -5.238 5.380 2.813 1.00 98.94 86 TYR A CA 1
ATOM 631 C C . TYR A 1 86 ? -5.465 4.353 3.918 1.00 98.94 86 TYR A C 1
ATOM 633 O O . TYR A 1 86 ? -4.731 3.372 4.014 1.00 98.94 86 TYR A O 1
ATOM 641 N N . LEU A 1 87 ? -6.486 4.568 4.742 1.00 98.88 87 LEU A N 1
ATOM 642 C CA . LEU A 1 87 ? -6.952 3.578 5.709 1.00 98.88 87 LEU A CA 1
ATOM 643 C C . LEU A 1 87 ? -8.265 2.982 5.203 1.00 98.88 87 LEU A C 1
ATOM 645 O O . LEU A 1 87 ? -9.046 3.673 4.548 1.00 98.88 87 LEU A O 1
ATOM 649 N N . THR A 1 88 ? -8.520 1.720 5.515 1.00 98.88 88 THR A N 1
ATOM 650 C CA . THR A 1 88 ? -9.848 1.128 5.364 1.00 98.88 88 THR A CA 1
ATOM 651 C C . THR A 1 88 ? -10.892 1.800 6.268 1.00 98.88 88 THR A C 1
ATOM 653 O O . THR A 1 88 ? -10.587 2.285 7.357 1.00 98.88 88 THR A O 1
ATOM 656 N N . LYS A 1 89 ? -12.144 1.831 5.807 1.00 98.50 89 LYS A N 1
ATOM 657 C CA . LYS A 1 89 ? -13.299 2.396 6.512 1.00 98.50 89 LYS A CA 1
ATOM 658 C C . LYS A 1 89 ? -13.740 1.520 7.692 1.00 98.50 89 LYS A C 1
ATOM 660 O O . LYS A 1 89 ? -13.497 0.307 7.699 1.00 98.50 89 LYS A O 1
ATOM 665 N N . PRO A 1 90 ? -14.485 2.086 8.661 1.00 96.56 90 PRO A N 1
ATOM 666 C CA . PRO A 1 90 ? -15.193 1.293 9.661 1.00 96.56 90 PRO A CA 1
ATOM 667 C C . PRO A 1 90 ? -16.066 0.208 9.015 1.00 96.56 90 PRO A C 1
ATOM 669 O O . PRO A 1 90 ? -16.788 0.471 8.057 1.00 96.56 90 PRO A O 1
ATOM 672 N N . GLY A 1 91 ? -16.012 -1.010 9.560 1.00 94.12 91 GLY A N 1
ATOM 673 C CA . GLY A 1 91 ? -16.730 -2.167 9.013 1.00 94.12 91 GLY A CA 1
ATOM 674 C C . GLY A 1 91 ? -15.961 -2.967 7.956 1.00 94.12 91 GLY A C 1
ATOM 675 O O . GLY A 1 91 ? -16.515 -3.939 7.447 1.00 94.12 91 GLY A O 1
ATOM 676 N N . TYR A 1 92 ? -14.707 -2.604 7.654 1.00 97.88 92 TYR A N 1
ATOM 677 C CA . TYR A 1 92 ? -13.812 -3.416 6.827 1.00 97.88 92 TYR A CA 1
ATOM 678 C C . TYR A 1 92 ? -13.752 -4.875 7.300 1.00 97.88 92 TYR A C 1
ATOM 680 O O . TYR A 1 92 ? -13.533 -5.157 8.481 1.00 97.88 92 TYR A O 1
ATOM 688 N N . ASP A 1 93 ? -13.931 -5.791 6.350 1.00 98.00 93 ASP A N 1
ATOM 689 C CA . ASP A 1 93 ? -13.886 -7.231 6.561 1.00 98.00 93 ASP A CA 1
ATOM 690 C C . ASP A 1 93 ? -12.689 -7.818 5.793 1.00 98.00 93 ASP A C 1
ATOM 692 O O . ASP A 1 93 ? -12.757 -7.956 4.571 1.00 98.00 93 ASP A O 1
ATOM 696 N N . PRO A 1 94 ? -11.602 -8.210 6.481 1.00 97.81 94 PRO A N 1
ATOM 697 C CA . PRO A 1 94 ? -10.402 -8.751 5.843 1.00 97.81 94 PRO A CA 1
ATOM 698 C C . PRO A 1 94 ? -10.636 -10.123 5.198 1.00 97.81 94 PRO A C 1
ATOM 700 O O . PRO A 1 94 ? -9.749 -10.637 4.526 1.00 97.81 94 PRO A O 1
ATOM 703 N N . THR A 1 95 ? -11.795 -10.754 5.418 1.00 98.19 95 THR A N 1
ATOM 704 C CA . THR A 1 95 ? -12.179 -12.013 4.762 1.00 98.19 95 THR A CA 1
ATOM 705 C C . THR A 1 95 ? -12.869 -11.799 3.415 1.00 98.19 95 THR A C 1
ATOM 707 O O . THR A 1 95 ? -13.196 -12.771 2.731 1.00 98.19 95 THR A O 1
ATOM 710 N N . LYS A 1 96 ? -13.020 -10.540 2.981 1.00 98.62 96 LYS A N 1
ATOM 711 C CA . LYS A 1 96 ? -13.486 -10.164 1.642 1.00 98.62 96 LYS A CA 1
ATOM 712 C C . LYS A 1 96 ? -12.359 -9.522 0.827 1.00 98.62 96 LYS A C 1
ATOM 714 O O . LYS A 1 96 ? -11.473 -8.900 1.411 1.00 98.62 96 LYS A O 1
ATOM 719 N N . PRO A 1 97 ? -12.355 -9.680 -0.512 1.00 98.69 97 PRO A N 1
ATOM 720 C CA . PRO A 1 97 ? -11.393 -8.983 -1.361 1.00 98.69 97 PRO A CA 1
ATOM 721 C C . PRO A 1 97 ? -11.504 -7.468 -1.172 1.00 98.69 97 PRO A C 1
ATOM 723 O O . PRO A 1 97 ? -12.608 -6.933 -1.234 1.00 98.69 97 PRO A O 1
ATOM 726 N N . LEU A 1 98 ? -10.368 -6.798 -0.964 1.00 98.81 98 LEU A N 1
ATOM 727 C CA . LEU A 1 98 ? -10.314 -5.349 -0.772 1.00 98.81 98 LEU A CA 1
ATOM 728 C C . LEU A 1 98 ? -10.802 -4.623 -2.033 1.00 98.81 98 LEU A C 1
ATOM 730 O O . LEU A 1 98 ? -10.267 -4.857 -3.115 1.00 98.81 98 LEU A O 1
ATOM 734 N N . ALA A 1 99 ? -11.759 -3.716 -1.890 1.00 98.75 99 ALA A N 1
ATOM 735 C CA . ALA A 1 99 ? -12.255 -2.839 -2.944 1.00 98.75 99 ALA A CA 1
ATOM 736 C C . ALA A 1 99 ? -11.838 -1.380 -2.704 1.00 98.75 99 ALA A C 1
ATOM 738 O O . ALA A 1 99 ? -11.591 -0.956 -1.573 1.00 98.75 99 ALA A O 1
ATOM 739 N N . TRP A 1 100 ? -11.834 -0.556 -3.752 1.00 98.81 100 TRP A N 1
ATOM 740 C CA . TRP A 1 100 ? -11.610 0.889 -3.615 1.00 98.81 100 TRP A CA 1
ATOM 741 C C . TRP A 1 100 ? -12.649 1.561 -2.718 1.00 98.81 100 TRP A C 1
ATOM 743 O O . TRP A 1 100 ? -12.337 2.540 -2.039 1.00 98.81 100 TRP A O 1
ATOM 753 N N . SER A 1 101 ? -13.877 1.035 -2.694 1.00 98.50 101 SER A N 1
ATOM 754 C CA . SER A 1 101 ? -14.942 1.516 -1.814 1.00 98.50 101 SER A CA 1
ATOM 755 C C . SER A 1 101 ? -14.657 1.275 -0.334 1.00 98.50 101 SER A C 1
ATOM 757 O O . SER A 1 101 ? -15.221 1.994 0.495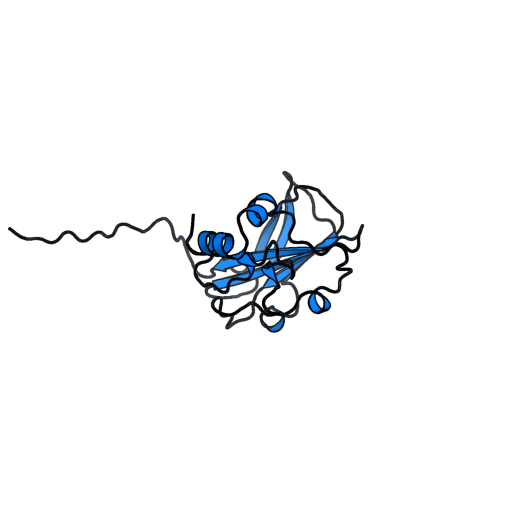 1.00 98.50 101 SER A O 1
ATOM 759 N N . ASP A 1 102 ? -13.785 0.321 -0.001 1.00 98.81 102 ASP A N 1
ATOM 760 C CA . ASP A 1 102 ? -13.426 -0.007 1.379 1.00 98.81 102 ASP A CA 1
ATOM 761 C C . ASP A 1 102 ? -12.405 0.973 1.955 1.00 98.81 102 ASP A C 1
ATOM 763 O O . ASP A 1 102 ? -12.258 1.047 3.170 1.00 98.81 102 ASP A O 1
ATOM 767 N N . LEU A 1 103 ? -11.716 1.745 1.112 1.00 98.88 103 LEU A N 1
ATOM 768 C CA . LEU A 1 103 ? -10.766 2.767 1.537 1.00 98.88 103 LEU A CA 1
ATOM 769 C C . LEU A 1 103 ? -11.469 4.096 1.822 1.00 98.88 103 LEU A C 1
ATOM 771 O O . LEU A 1 103 ? -12.435 4.481 1.151 1.00 98.88 103 LEU A O 1
ATOM 775 N N . GLU A 1 104 ? -10.954 4.829 2.806 1.00 98.69 104 GLU A N 1
ATOM 776 C CA . GLU A 1 104 ? -11.302 6.231 3.013 1.00 98.69 104 GLU A CA 1
ATOM 777 C C . GLU A 1 104 ? -11.048 7.038 1.735 1.00 98.69 104 GLU A C 1
ATOM 779 O O . GLU A 1 104 ? -10.080 6.815 1.008 1.00 98.69 104 GLU A O 1
ATOM 784 N N . ALA A 1 105 ? -11.932 7.993 1.434 1.00 97.19 105 ALA A N 1
ATOM 785 C CA . ALA A 1 105 ? -11.882 8.715 0.159 1.00 97.19 105 ALA A CA 1
ATOM 786 C C . ALA A 1 105 ? -10.631 9.598 0.014 1.00 97.19 105 ALA A C 1
ATOM 788 O O . ALA A 1 105 ? -10.223 9.919 -1.103 1.00 97.19 105 ALA A O 1
ATOM 789 N N . LYS A 1 106 ? -10.039 10.005 1.142 1.00 98.12 106 LYS A N 1
ATOM 790 C CA . LYS A 1 106 ? -8.832 10.829 1.207 1.00 98.12 106 LYS A CA 1
ATOM 791 C C . LYS A 1 106 ? -7.730 10.075 1.947 1.00 98.12 106 LYS A C 1
ATOM 793 O O . LYS A 1 106 ? -8.034 9.395 2.930 1.00 98.12 106 LYS A O 1
ATOM 798 N N . PRO A 1 107 ? -6.467 10.235 1.534 1.00 98.69 107 PRO A N 1
ATOM 799 C CA . PRO A 1 107 ? -5.358 9.706 2.304 1.00 98.69 107 PRO A CA 1
ATOM 800 C C . PRO A 1 107 ? -5.237 10.457 3.636 1.00 98.69 107 PRO A C 1
ATOM 802 O O . PRO A 1 107 ? -5.476 11.664 3.711 1.00 98.69 107 PRO A O 1
ATOM 805 N N . PHE A 1 108 ? -4.851 9.748 4.695 1.00 98.75 108 PHE A N 1
ATOM 806 C CA . PHE A 1 108 ? -4.594 10.349 6.008 1.00 98.75 108 PHE A CA 1
ATOM 807 C C . PHE A 1 108 ? -3.155 10.877 6.138 1.00 98.75 108 PHE A C 1
ATOM 809 O O . PHE A 1 108 ? -2.852 11.639 7.058 1.00 98.75 108 PHE A O 1
ATOM 816 N N . ALA A 1 109 ? -2.261 10.469 5.233 1.00 98.69 109 ALA A N 1
ATOM 817 C CA . ALA A 1 109 ? -0.902 10.982 5.129 1.00 98.69 109 ALA A CA 1
ATOM 818 C C . ALA A 1 109 ? -0.510 11.154 3.660 1.00 98.69 109 ALA A C 1
ATOM 820 O O . ALA A 1 109 ? -0.817 10.303 2.822 1.00 98.69 109 ALA A O 1
ATOM 821 N N . GLN A 1 110 ? 0.184 12.254 3.374 1.00 98.69 110 GLN A N 1
ATOM 822 C CA . GLN A 1 110 ? 0.758 12.553 2.069 1.00 98.69 110 GLN A CA 1
ATOM 823 C C . GLN A 1 110 ? 2.162 13.125 2.246 1.00 98.69 110 GLN A C 1
ATOM 825 O O . GLN A 1 110 ? 2.400 13.905 3.169 1.00 98.69 110 GLN A O 1
ATOM 830 N N . ALA A 1 111 ? 3.077 12.766 1.353 1.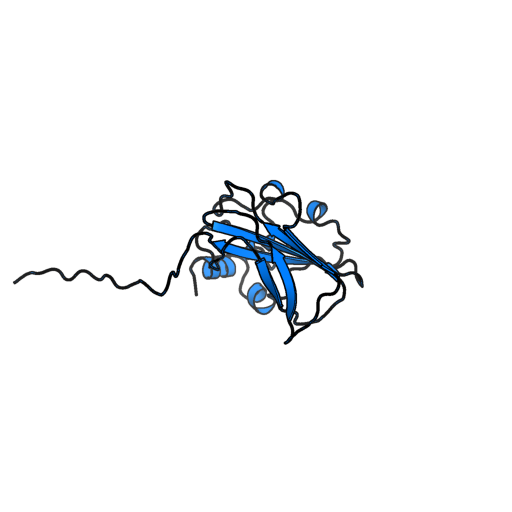00 98.75 111 ALA A N 1
ATOM 831 C CA . ALA A 1 111 ? 4.421 13.329 1.329 1.00 98.75 111 ALA A CA 1
ATOM 832 C C . ALA A 1 111 ? 4.950 13.383 -0.103 1.00 98.75 111 ALA A C 1
ATOM 834 O O . ALA A 1 111 ? 4.880 12.389 -0.817 1.00 98.75 111 ALA A O 1
ATOM 835 N N . THR A 1 112 ? 5.511 14.520 -0.507 1.00 98.69 112 THR A N 1
ATOM 836 C CA . THR A 1 112 ? 6.175 14.685 -1.808 1.00 98.69 112 THR A CA 1
ATOM 837 C C . THR A 1 112 ? 7.669 14.802 -1.588 1.00 98.69 112 THR A C 1
ATOM 839 O O . THR A 1 112 ? 8.095 15.588 -0.745 1.00 98.69 112 THR A O 1
ATOM 842 N N . ASP A 1 113 ? 8.437 14.008 -2.335 1.00 98.31 113 ASP A N 1
ATOM 843 C CA . ASP A 1 113 ? 9.894 13.906 -2.243 1.00 98.31 113 ASP A CA 1
ATOM 844 C C . ASP A 1 113 ? 10.412 13.851 -0.784 1.00 98.31 113 ASP A C 1
ATOM 846 O O . ASP A 1 113 ? 11.276 14.647 -0.403 1.00 98.31 113 ASP A O 1
ATOM 850 N N . PRO A 1 114 ? 9.883 12.942 0.069 1.00 98.44 114 PRO A N 1
ATOM 851 C CA . PRO A 1 114 ? 10.330 12.831 1.455 1.00 98.44 114 PRO A CA 1
ATOM 852 C C . PRO A 1 114 ? 11.819 12.481 1.551 1.00 98.44 114 PRO A C 1
ATOM 854 O O . PRO A 1 114 ? 12.416 11.911 0.635 1.00 98.44 114 PRO A O 1
ATOM 857 N N . ALA A 1 115 ? 12.420 12.780 2.703 1.00 98.00 115 ALA A N 1
ATOM 858 C CA . ALA A 1 115 ? 13.823 12.473 2.944 1.00 98.00 115 ALA A CA 1
ATOM 859 C C . ALA A 1 115 ? 14.074 10.958 2.896 1.00 98.00 115 ALA A C 1
ATOM 861 O O . ALA A 1 115 ? 13.341 10.171 3.502 1.00 98.00 115 ALA A O 1
ATOM 862 N N . LEU A 1 116 ? 15.145 10.558 2.208 1.00 98.00 116 LEU A N 1
ATOM 863 C CA . LEU A 1 116 ? 15.644 9.189 2.217 1.00 98.00 116 LEU A CA 1
ATOM 864 C C . LEU A 1 116 ? 16.662 9.037 3.355 1.00 98.00 116 LEU A C 1
ATOM 866 O O . LEU A 1 116 ? 17.747 9.611 3.300 1.00 98.00 116 LEU A O 1
ATOM 870 N N . VAL A 1 117 ? 16.320 8.251 4.373 1.00 98.44 117 VAL A N 1
ATOM 871 C CA . VAL A 1 117 ? 17.165 7.985 5.545 1.00 98.44 117 VAL A CA 1
ATOM 872 C C . VAL A 1 117 ? 17.343 6.479 5.677 1.00 98.44 117 VAL A C 1
ATOM 874 O O . VAL A 1 117 ? 16.365 5.730 5.683 1.00 98.44 117 VAL A O 1
ATOM 877 N N . ASP A 1 118 ? 18.594 6.021 5.719 1.00 97.00 118 ASP A N 1
ATOM 878 C CA . ASP A 1 118 ? 18.953 4.597 5.806 1.00 97.00 118 ASP A CA 1
ATOM 879 C C . ASP A 1 118 ? 18.239 3.726 4.752 1.00 97.00 118 ASP A C 1
ATOM 881 O O . ASP A 1 118 ? 17.792 2.605 5.004 1.00 97.00 118 ASP A O 1
ATOM 885 N N . GLY A 1 119 ? 18.094 4.274 3.539 1.00 97.62 119 GLY A N 1
ATOM 886 C CA . GLY A 1 119 ? 17.429 3.653 2.390 1.00 97.62 119 GLY A CA 1
ATOM 887 C C . GLY A 1 119 ? 15.911 3.488 2.529 1.00 97.62 119 GLY A C 1
ATOM 888 O O . GLY A 1 119 ? 15.324 2.645 1.852 1.00 97.62 119 GLY A O 1
ATOM 889 N N . SER A 1 120 ? 15.265 4.253 3.408 1.00 98.62 120 SER A N 1
ATOM 890 C CA . SER A 1 120 ? 13.805 4.358 3.468 1.00 98.62 120 SER A CA 1
ATOM 891 C C . SER A 1 120 ? 13.372 5.809 3.338 1.00 98.62 120 SER A C 1
ATOM 893 O O . SER A 1 120 ? 14.001 6.695 3.908 1.00 98.62 120 SER A O 1
ATOM 895 N N . TYR A 1 121 ? 12.283 6.056 2.622 1.00 98.69 121 TYR A N 1
ATOM 896 C CA . TYR A 1 121 ? 11.603 7.341 2.687 1.00 98.69 121 TYR A CA 1
ATOM 897 C C . TYR A 1 121 ? 10.939 7.485 4.048 1.00 98.69 121 TYR A C 1
ATOM 899 O O . TYR A 1 121 ? 10.246 6.564 4.487 1.00 98.69 121 TYR A O 1
ATOM 907 N N . VAL A 1 122 ? 11.167 8.616 4.709 1.00 98.62 122 VAL A N 1
ATOM 908 C CA . VAL A 1 122 ? 10.659 8.896 6.053 1.00 98.62 122 VAL A CA 1
ATOM 909 C C . VAL A 1 122 ? 9.752 10.116 6.011 1.00 98.62 122 VAL A C 1
ATOM 911 O O . VAL A 1 122 ? 10.162 11.180 5.549 1.00 98.62 122 VAL A O 1
ATOM 914 N N . PHE A 1 123 ? 8.519 9.961 6.487 1.00 98.69 123 PHE A N 1
ATOM 915 C CA . PHE A 1 123 ? 7.538 11.043 6.544 1.00 98.69 123 PHE A CA 1
ATOM 916 C C . PHE A 1 123 ? 6.509 10.808 7.647 1.00 98.69 123 PHE A C 1
ATOM 918 O O . PHE A 1 123 ? 6.244 9.672 8.040 1.00 98.69 123 PHE A O 1
ATOM 925 N N . ASP A 1 124 ? 5.921 11.893 8.139 1.00 98.38 124 ASP A N 1
ATOM 926 C CA . ASP A 1 124 ? 4.937 11.842 9.213 1.00 98.38 124 ASP A CA 1
ATOM 927 C C . ASP A 1 124 ? 3.505 11.771 8.678 1.00 98.38 124 ASP A C 1
ATOM 929 O O . ASP A 1 124 ? 3.176 12.275 7.604 1.00 98.38 124 ASP A O 1
ATOM 933 N N . GLY A 1 125 ? 2.627 11.168 9.472 1.00 98.25 125 GLY A N 1
ATOM 934 C CA . GLY A 1 125 ? 1.192 11.132 9.233 1.00 98.25 125 GLY A CA 1
ATOM 935 C C . GLY A 1 125 ? 0.417 11.039 10.540 1.00 98.25 125 GLY A C 1
ATOM 936 O O . GLY A 1 125 ? 0.960 10.662 11.579 1.00 98.25 125 GLY A O 1
ATOM 937 N N . THR A 1 126 ? -0.870 11.384 10.504 1.00 98.50 126 THR A N 1
ATOM 938 C CA . THR A 1 126 ? -1.763 11.213 11.658 1.00 98.50 126 THR A CA 1
ATOM 939 C C . THR A 1 126 ? -2.788 10.140 11.331 1.00 98.50 126 THR A C 1
ATOM 941 O O . THR A 1 126 ? -3.716 10.379 10.565 1.00 98.50 126 THR A O 1
ATOM 944 N N . ILE A 1 127 ? -2.610 8.949 11.904 1.00 98.06 127 ILE A N 1
ATOM 945 C CA . ILE A 1 127 ? -3.549 7.840 11.734 1.00 98.06 127 ILE A CA 1
ATOM 946 C C . ILE A 1 127 ? -4.880 8.226 12.405 1.00 98.06 127 ILE A C 1
ATOM 948 O O . ILE A 1 127 ? -4.865 8.594 13.589 1.00 98.06 127 ILE A O 1
ATOM 952 N N . PRO A 1 128 ? -6.023 8.155 11.697 1.00 97.44 128 PRO A N 1
ATOM 953 C CA . PRO A 1 128 ? -7.325 8.470 12.272 1.00 97.44 128 PRO A CA 1
ATOM 954 C C . PRO A 1 128 ? -7.748 7.419 13.309 1.00 97.44 128 PRO A C 1
ATOM 956 O O . PRO A 1 128 ? -7.147 6.352 13.441 1.00 97.44 128 PRO A O 1
ATOM 959 N N . GLN A 1 129 ? -8.792 7.729 14.078 1.00 96.81 129 GLN A N 1
ATOM 960 C CA . GLN A 1 129 ? -9.366 6.766 15.017 1.00 96.81 129 GLN A CA 1
ATOM 961 C C . GLN A 1 129 ? -9.978 5.585 14.257 1.00 96.81 129 GLN A C 1
ATOM 963 O O . GLN A 1 129 ? -10.798 5.778 13.365 1.00 96.81 129 GLN A O 1
ATOM 968 N N . ALA A 1 130 ? -9.592 4.372 14.641 1.00 96.56 130 ALA A N 1
ATOM 969 C CA . ALA A 1 130 ? -10.139 3.123 14.132 1.00 96.56 130 ALA A CA 1
ATOM 970 C C . ALA A 1 130 ? -10.017 2.026 15.201 1.00 96.56 130 ALA A C 1
ATOM 972 O O . ALA A 1 130 ? -9.356 2.206 16.228 1.00 96.56 130 ALA A O 1
ATOM 973 N N . ALA A 1 131 ? -10.663 0.888 14.962 1.00 95.06 131 ALA A N 1
ATOM 974 C CA . ALA A 1 131 ? -10.671 -0.253 15.869 1.00 95.06 131 ALA A CA 1
ATOM 975 C C . ALA A 1 131 ? -10.483 -1.568 15.104 1.00 95.06 131 ALA A C 1
ATOM 977 O O . ALA A 1 131 ? -10.818 -1.667 13.920 1.00 95.06 131 ALA A O 1
ATOM 978 N N . GLY A 1 132 ? -9.974 -2.582 15.806 1.00 95.56 132 GLY A N 1
ATOM 979 C CA . GLY A 1 132 ? -9.796 -3.923 15.259 1.00 95.56 132 GLY A CA 1
ATOM 980 C C . GLY A 1 132 ? -8.766 -3.980 14.132 1.00 95.56 132 GLY A C 1
ATOM 981 O O . GLY A 1 132 ? -7.856 -3.152 14.052 1.00 95.56 132 GLY A O 1
ATOM 982 N N . ARG A 1 133 ? -8.892 -4.999 13.280 1.00 97.69 133 ARG A N 1
ATOM 983 C CA . ARG A 1 133 ? -8.034 -5.181 12.108 1.00 97.69 133 ARG A CA 1
ATOM 984 C C . ARG A 1 133 ? -8.416 -4.183 11.018 1.00 97.69 133 ARG A C 1
ATOM 986 O O . ARG A 1 133 ? -9.589 -4.037 10.699 1.00 97.69 133 ARG A O 1
ATOM 993 N N . GLN A 1 134 ? -7.414 -3.526 10.457 1.00 98.56 134 GLN A N 1
ATOM 994 C CA . GLN A 1 134 ? -7.530 -2.571 9.361 1.00 98.56 134 GLN A CA 1
ATOM 995 C C . GLN A 1 134 ? -6.395 -2.819 8.365 1.00 98.56 134 GLN A C 1
ATOM 997 O O . GLN A 1 134 ? -5.446 -3.550 8.659 1.00 98.56 134 GLN A O 1
ATOM 1002 N N . LEU A 1 135 ? -6.475 -2.184 7.202 1.00 98.81 135 LEU A N 1
ATOM 1003 C CA . LEU A 1 135 ? -5.423 -2.204 6.198 1.00 98.81 135 LEU A CA 1
ATOM 1004 C C . LEU A 1 135 ? -5.040 -0.768 5.835 1.00 98.81 135 LEU A C 1
ATOM 1006 O O . LEU A 1 135 ? -5.899 0.084 5.606 1.00 98.81 135 LEU A O 1
ATOM 1010 N N . ILE A 1 136 ? -3.734 -0.504 5.795 1.00 98.94 136 ILE A N 1
ATOM 1011 C CA . ILE A 1 136 ? -3.172 0.724 5.231 1.00 98.94 136 ILE A CA 1
ATOM 1012 C C . ILE A 1 136 ? -2.759 0.427 3.793 1.00 98.94 136 ILE A C 1
ATOM 1014 O O . ILE A 1 136 ? -1.915 -0.439 3.552 1.00 98.94 136 ILE A O 1
ATOM 1018 N N . TYR A 1 137 ? -3.348 1.151 2.847 1.00 98.94 137 TYR A N 1
ATOM 1019 C CA . TYR A 1 137 ? -3.012 1.067 1.432 1.00 98.94 137 TYR A CA 1
ATOM 1020 C C . TYR A 1 137 ? -2.132 2.250 1.044 1.00 98.94 137 TYR A C 1
ATOM 1022 O O . TYR A 1 137 ? -2.490 3.401 1.282 1.00 98.94 137 TYR A O 1
ATOM 1030 N N . THR A 1 138 ? -0.965 1.968 0.476 1.00 98.94 138 THR A N 1
ATOM 1031 C CA . THR A 1 138 ? 0.023 2.975 0.083 1.00 98.94 138 THR A CA 1
ATOM 1032 C C . THR A 1 138 ? 0.115 3.045 -1.429 1.00 98.94 138 THR A C 1
ATOM 1034 O O . THR A 1 138 ? 0.290 2.018 -2.081 1.00 98.94 138 THR A O 1
ATOM 1037 N N . VAL A 1 139 ? 0.061 4.261 -1.963 1.00 98.94 139 VAL A N 1
ATOM 1038 C CA . VAL A 1 139 ? 0.382 4.571 -3.356 1.00 98.94 139 VAL A CA 1
ATOM 1039 C C . VAL A 1 139 ? 1.637 5.432 -3.369 1.00 98.94 139 VAL A C 1
ATOM 1041 O O . VAL A 1 139 ? 1.693 6.449 -2.681 1.00 98.94 139 VAL A O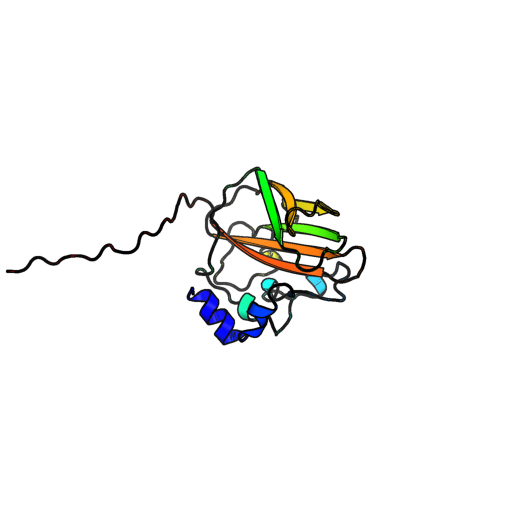 1
ATOM 1044 N N . TRP A 1 140 ? 2.632 5.045 -4.162 1.00 98.88 140 TRP A N 1
ATOM 1045 C CA . TRP A 1 140 ? 3.783 5.879 -4.497 1.00 98.88 140 TRP A CA 1
ATOM 1046 C C . TRP A 1 140 ? 3.753 6.177 -5.992 1.00 98.88 140 TRP A C 1
ATOM 1048 O O . TRP A 1 140 ? 4.136 5.339 -6.805 1.00 98.88 140 TRP A O 1
ATOM 1058 N N . GLN A 1 141 ? 3.277 7.365 -6.360 1.00 98.88 141 GLN A N 1
ATOM 1059 C CA . GLN A 1 141 ? 3.276 7.837 -7.744 1.00 98.88 141 GLN A CA 1
ATOM 1060 C C . GLN A 1 141 ? 4.585 8.576 -8.015 1.00 98.88 141 GLN A C 1
ATOM 1062 O O . GLN A 1 141 ? 4.880 9.582 -7.363 1.00 98.88 141 GLN A O 1
ATOM 1067 N N . ARG A 1 142 ? 5.363 8.105 -8.993 1.00 98.81 142 ARG A N 1
ATOM 1068 C CA . ARG A 1 142 ? 6.578 8.805 -9.417 1.00 98.81 142 ARG A CA 1
ATOM 1069 C C . ARG A 1 142 ? 6.232 10.106 -10.135 1.00 98.81 142 ARG A C 1
ATOM 1071 O O . ARG A 1 142 ? 5.198 10.205 -10.794 1.00 98.81 142 ARG A O 1
ATOM 1078 N N . SER A 1 143 ? 7.108 11.099 -10.002 1.00 98.56 143 SER A N 1
ATOM 1079 C CA . SER A 1 143 ? 7.017 12.387 -10.708 1.00 98.56 143 SER A CA 1
ATOM 1080 C C . SER A 1 143 ? 8.005 12.498 -11.875 1.00 98.56 143 SER A C 1
ATOM 1082 O O . SER A 1 143 ? 7.877 13.388 -12.711 1.00 98.56 143 SER A O 1
ATOM 1084 N N . ASP A 1 144 ? 8.965 11.574 -11.963 1.00 97.94 144 ASP A N 1
ATOM 1085 C CA . ASP A 1 144 ? 9.957 11.458 -13.040 1.00 97.94 144 ASP A CA 1
ATOM 1086 C C . ASP A 1 144 ? 9.603 10.372 -14.084 1.00 97.94 144 ASP A C 1
ATOM 1088 O O . ASP A 1 144 ? 10.375 10.111 -15.005 1.00 97.94 144 ASP A O 1
ATOM 1092 N N . SER A 1 145 ? 8.443 9.724 -13.934 1.00 98.62 145 SER A N 1
ATOM 1093 C CA . SER A 1 145 ? 7.916 8.636 -14.769 1.00 98.62 145 SER A CA 1
ATOM 1094 C C . SER A 1 145 ? 6.413 8.468 -14.505 1.00 98.62 145 SER A C 1
ATOM 1096 O O . SER A 1 145 ? 5.969 8.784 -13.401 1.00 98.62 145 SER A O 1
ATOM 1098 N N . PRO A 1 146 ? 5.612 7.931 -15.449 1.00 98.62 146 PRO A N 1
ATOM 1099 C CA . PRO A 1 146 ? 4.225 7.561 -15.166 1.00 98.62 146 PRO A CA 1
ATOM 1100 C C . PRO A 1 146 ? 4.088 6.397 -14.171 1.00 98.62 146 PRO A C 1
ATOM 1102 O O . PRO A 1 146 ? 2.984 6.141 -13.699 1.00 98.62 146 PRO A O 1
ATOM 1105 N N . GLU A 1 147 ? 5.163 5.683 -13.848 1.00 98.88 147 GLU A N 1
ATOM 1106 C CA . GLU A 1 147 ? 5.113 4.513 -12.972 1.00 98.88 147 GLU A CA 1
ATOM 1107 C C . GLU A 1 147 ? 4.614 4.833 -11.553 1.00 98.88 147 GLU A C 1
ATOM 1109 O O . GLU A 1 147 ? 4.946 5.867 -10.971 1.00 98.88 147 GLU A O 1
ATOM 1114 N N . ALA A 1 148 ? 3.847 3.907 -10.976 1.00 98.94 148 ALA A N 1
ATOM 1115 C CA . ALA A 1 148 ? 3.491 3.927 -9.562 1.00 98.94 148 ALA A CA 1
ATOM 1116 C C . ALA A 1 148 ? 3.721 2.566 -8.898 1.00 98.94 148 ALA A C 1
ATOM 1118 O O . ALA A 1 148 ? 3.593 1.527 -9.549 1.00 98.94 148 ALA A O 1
ATOM 1119 N N . PHE A 1 149 ? 4.008 2.593 -7.598 1.00 98.94 149 PHE A N 1
ATOM 1120 C CA . PHE A 1 149 ? 4.146 1.425 -6.729 1.00 98.94 149 PHE A CA 1
ATOM 1121 C C . PHE A 1 149 ? 3.016 1.381 -5.701 1.00 98.94 149 PHE A C 1
ATOM 1123 O O . PHE A 1 149 ? 2.493 2.422 -5.294 1.00 98.94 149 PHE A O 1
ATOM 1130 N N . TYR A 1 150 ? 2.670 0.173 -5.262 1.00 98.94 150 TYR A N 1
ATOM 1131 C CA . TYR A 1 150 ? 1.535 -0.078 -4.381 1.00 98.94 150 TYR A CA 1
ATOM 1132 C C . TYR A 1 150 ? 1.932 -1.014 -3.243 1.00 98.94 150 TYR A C 1
ATOM 1134 O O . TYR A 1 150 ? 2.721 -1.937 -3.436 1.00 98.94 150 TYR A O 1
ATOM 1142 N N . ALA A 1 151 ? 1.390 -0.788 -2.048 1.00 98.88 151 ALA A N 1
ATOM 1143 C CA . ALA A 1 151 ? 1.616 -1.675 -0.912 1.00 98.88 151 ALA A CA 1
ATOM 1144 C C . ALA A 1 151 ? 0.384 -1.771 -0.008 1.00 98.88 151 ALA A C 1
ATOM 1146 O O . ALA A 1 151 ? -0.268 -0.768 0.279 1.00 98.88 151 ALA A O 1
ATOM 1147 N N . CYS A 1 152 ? 0.119 -2.976 0.496 1.00 98.88 152 CYS A N 1
ATOM 1148 C CA . CYS A 1 152 ? -0.860 -3.244 1.545 1.00 98.88 152 CYS A CA 1
ATOM 1149 C C . CYS A 1 152 ? -0.134 -3.580 2.851 1.00 98.88 152 CYS A C 1
ATOM 1151 O O . CYS A 1 152 ? 0.762 -4.422 2.866 1.00 98.88 152 CYS A O 1
ATOM 1153 N N . SER A 1 153 ? -0.520 -2.926 3.945 1.00 98.81 153 SER A N 1
ATOM 1154 C CA . SER A 1 153 ? -0.029 -3.222 5.294 1.00 98.81 153 SER A CA 1
ATOM 1155 C C . SER A 1 153 ? -1.196 -3.534 6.222 1.00 98.81 153 SER A C 1
ATOM 1157 O O . SER A 1 153 ? -1.978 -2.643 6.555 1.00 98.81 153 SER A O 1
ATOM 1159 N N . ASP A 1 154 ? -1.301 -4.782 6.671 1.00 98.81 154 ASP A N 1
ATOM 1160 C CA . ASP A 1 154 ? -2.231 -5.162 7.731 1.00 98.81 154 ASP A CA 1
ATOM 1161 C C . ASP A 1 154 ? -1.824 -4.536 9.068 1.00 98.81 154 ASP A C 1
ATOM 1163 O O . ASP A 1 154 ? -0.674 -4.632 9.515 1.00 98.81 154 ASP A O 1
ATOM 1167 N N . VAL A 1 155 ? -2.794 -3.929 9.748 1.00 98.56 155 VAL A N 1
ATOM 1168 C CA . VAL A 1 155 ? -2.609 -3.321 11.065 1.00 98.56 155 VAL A CA 1
ATOM 1169 C C . VAL A 1 155 ? -3.745 -3.694 12.012 1.00 98.56 155 VAL A C 1
ATOM 1171 O O . VAL A 1 155 ? -4.839 -4.066 11.591 1.00 98.56 155 VAL A O 1
ATOM 1174 N N . VAL A 1 156 ? -3.497 -3.608 13.316 1.00 97.88 156 VAL A N 1
ATOM 1175 C CA . VAL A 1 156 ? -4.511 -3.869 14.342 1.00 97.88 156 VAL A CA 1
ATOM 1176 C C . VAL A 1 156 ? -4.515 -2.773 15.405 1.00 97.88 156 VAL A C 1
ATOM 1178 O O . VAL A 1 156 ? -3.498 -2.489 16.039 1.00 97.88 156 VAL A O 1
ATOM 1181 N N . PHE A 1 157 ? -5.678 -2.156 15.597 1.00 96.25 157 PHE A N 1
ATOM 1182 C CA . PHE A 1 157 ? -5.930 -1.123 16.597 1.00 96.25 157 PHE A CA 1
ATOM 1183 C C . PHE A 1 157 ? -6.426 -1.747 17.902 1.00 96.25 157 PHE A C 1
ATOM 1185 O O . PHE A 1 157 ? -7.212 -2.694 17.895 1.00 96.25 157 PHE A O 1
ATOM 1192 N N . GLY A 1 158 ? -5.993 -1.192 19.035 1.00 81.31 158 GLY A N 1
ATOM 1193 C CA . GLY A 1 158 ? -6.412 -1.654 20.366 1.00 81.31 158 GLY A CA 1
ATOM 1194 C C . GLY A 1 158 ? -5.654 -2.882 20.886 1.00 81.31 158 GLY A C 1
ATOM 1195 O O . GLY A 1 158 ? -5.882 -3.301 22.017 1.00 81.31 158 GLY A O 1
ATOM 1196 N N . GLY A 1 159 ? -4.712 -3.427 20.110 1.00 61.12 159 GLY A N 1
ATOM 1197 C CA . GLY A 1 159 ? -3.831 -4.513 20.535 1.00 61.12 159 GLY A CA 1
ATOM 1198 C C . GLY A 1 159 ? -2.613 -3.993 21.296 1.00 61.12 159 GLY A C 1
ATOM 1199 O O . GLY A 1 159 ? -1.568 -3.737 20.702 1.00 61.12 159 GLY A O 1
ATOM 1200 N N . GLY A 1 160 ? -2.726 -3.839 22.614 1.00 45.75 160 GLY A N 1
ATOM 1201 C CA . GLY A 1 160 ? -1.544 -3.823 23.475 1.00 45.75 160 GLY A CA 1
ATOM 1202 C C . GLY A 1 160 ? -0.880 -5.203 23.444 1.00 45.75 160 GLY A C 1
ATOM 1203 O O . GLY A 1 160 ? -1.543 -6.189 23.732 1.00 45.75 160 GLY A O 1
ATOM 1204 N N . SER A 1 161 ? 0.397 -5.259 23.054 1.00 44.03 161 SER A N 1
ATOM 1205 C CA . SER A 1 161 ? 1.317 -6.402 23.167 1.00 44.03 161 SER A CA 1
ATOM 1206 C C . SER A 1 161 ? 0.702 -7.806 23.046 1.00 44.03 161 SER A C 1
ATOM 1208 O O . SER A 1 161 ? 0.508 -8.487 24.048 1.00 44.03 161 SER A O 1
ATOM 1210 N N . ALA A 1 162 ? 0.555 -8.321 21.824 1.00 46.44 162 ALA A N 1
ATOM 1211 C CA . ALA A 1 162 ? 0.597 -9.770 21.612 1.00 46.44 162 ALA A CA 1
ATOM 1212 C C . ALA A 1 162 ? 2.067 -10.221 21.537 1.00 46.44 162 ALA A C 1
ATOM 1214 O O . ALA A 1 162 ? 2.574 -10.621 20.491 1.00 46.44 162 ALA A O 1
ATOM 1215 N N . GLY A 1 163 ? 2.769 -10.096 22.667 1.00 38.84 163 GLY A N 1
ATOM 1216 C CA . GLY A 1 163 ? 3.940 -10.921 22.918 1.00 38.84 163 GLY A CA 1
ATOM 1217 C C . GLY A 1 163 ? 3.494 -12.380 22.919 1.00 38.84 163 GLY A C 1
ATOM 1218 O O . GLY A 1 163 ? 2.436 -12.705 23.449 1.00 38.84 163 GLY A O 1
ATOM 1219 N N . THR A 1 164 ? 4.281 -13.225 22.264 1.00 43.91 164 THR A N 1
ATOM 1220 C CA . THR A 1 164 ? 4.313 -14.691 22.376 1.00 43.91 164 THR A CA 1
ATOM 1221 C C . THR A 1 164 ? 3.588 -15.246 23.611 1.00 43.91 164 THR A C 1
ATOM 1223 O O . THR A 1 164 ? 4.174 -15.369 24.683 1.00 43.91 164 THR A O 1
ATOM 1226 N N . GLY A 1 165 ? 2.315 -15.600 23.449 1.00 42.19 165 GLY A N 1
ATOM 1227 C CA . GLY A 1 165 ? 1.490 -16.264 24.454 1.00 42.19 165 GLY A CA 1
ATOM 1228 C C . GLY A 1 165 ? 0.926 -17.543 23.857 1.00 42.19 165 GLY A C 1
ATOM 1229 O O . GLY A 1 165 ? -0.217 -17.576 23.419 1.00 42.19 165 GLY A O 1
ATOM 1230 N N . GLY A 1 166 ? 1.761 -18.575 23.774 1.00 37.81 166 GLY A N 1
ATOM 1231 C CA . GLY A 1 166 ? 1.393 -19.867 23.208 1.00 37.81 166 GLY A CA 1
ATOM 1232 C C . GLY A 1 166 ? 2.147 -21.000 23.883 1.00 37.81 166 GLY A C 1
ATOM 1233 O O . GLY A 1 166 ? 3.071 -21.535 23.289 1.00 37.81 166 GLY A O 1
ATOM 1234 N N . ALA A 1 167 ? 1.761 -21.327 25.119 1.00 40.22 167 ALA A N 1
ATOM 1235 C CA . ALA A 1 167 ? 1.886 -22.663 25.712 1.00 40.22 167 ALA A CA 1
ATOM 1236 C C . ALA A 1 167 ? 1.131 -22.713 27.056 1.00 40.22 167 ALA A C 1
ATOM 1238 O O . ALA A 1 167 ? 1.725 -22.827 28.122 1.00 40.22 167 ALA A O 1
ATOM 1239 N N . GLY A 1 168 ? -0.198 -22.610 27.010 1.00 34.41 168 GLY A N 1
ATOM 1240 C CA . GLY A 1 168 ? -1.056 -23.113 28.084 1.00 34.41 168 GLY A CA 1
ATOM 1241 C C . GLY A 1 168 ? -1.378 -24.577 27.799 1.00 34.41 168 GLY A C 1
ATOM 1242 O O . GLY A 1 168 ? -2.459 -24.878 27.306 1.00 34.41 168 GLY A O 1
ATOM 1243 N N . GLY A 1 169 ? -0.403 -25.466 28.004 1.00 33.09 169 GLY A N 1
ATOM 1244 C CA . GLY A 1 169 ? -0.608 -26.912 27.941 1.00 33.09 169 GLY A CA 1
ATOM 1245 C C . GLY A 1 169 ? -1.127 -27.404 29.285 1.00 33.09 169 GLY A C 1
ATOM 1246 O O . GLY A 1 169 ? -0.402 -27.350 30.274 1.00 33.09 169 GLY A O 1
ATOM 1247 N N . GLY A 1 170 ? -2.389 -27.831 29.317 1.00 37.19 170 GLY A N 1
ATOM 1248 C CA . GLY A 1 170 ? -3.015 -28.434 30.487 1.00 37.19 170 GLY A CA 1
ATOM 1249 C C . GLY A 1 170 ? -2.303 -29.719 30.908 1.00 37.19 170 GLY A C 1
ATOM 1250 O O . GLY A 1 170 ? -2.100 -30.616 30.092 1.00 37.19 170 GLY A O 1
ATOM 1251 N N . GLY A 1 171 ? -1.942 -29.797 32.187 1.00 32.66 171 GLY A N 1
ATOM 1252 C CA . GLY A 1 171 ? -1.590 -31.045 32.851 1.00 32.66 171 GLY A CA 1
ATOM 1253 C C . GLY A 1 171 ? -2.843 -31.637 33.481 1.00 32.66 171 GLY A C 1
ATOM 1254 O O . GLY A 1 171 ? -3.421 -31.031 34.380 1.00 32.66 171 GLY A O 1
ATOM 1255 N N . GLN A 1 172 ? -3.270 -32.790 32.969 1.00 34.97 172 GLN A N 1
ATOM 1256 C CA . GLN A 1 172 ? -4.207 -33.679 33.645 1.00 34.97 172 GLN A CA 1
ATOM 1257 C C . GLN A 1 172 ? -3.515 -34.311 34.855 1.00 34.97 172 GLN A C 1
ATOM 1259 O O . GLN A 1 172 ? -2.384 -34.786 34.768 1.00 34.97 172 GLN A O 1
ATOM 1264 N N . GLU A 1 173 ? -4.231 -34.293 35.969 1.00 35.50 173 GLU A N 1
ATOM 1265 C CA . GLU A 1 173 ? -3.993 -35.081 37.167 1.00 35.50 173 GLU A CA 1
ATOM 1266 C C . GLU A 1 173 ? -4.642 -36.454 36.958 1.00 35.50 173 GLU A C 1
ATOM 1268 O O . GLU A 1 173 ? -5.853 -36.517 36.763 1.00 35.50 173 GLU A O 1
ATOM 1273 N N . GLU A 1 174 ? -3.866 -37.540 36.989 1.00 35.03 174 GLU A N 1
ATOM 1274 C CA . GLU A 1 174 ? -4.380 -38.865 37.355 1.00 35.03 174 GLU A CA 1
ATOM 1275 C C . GLU A 1 174 ? -3.243 -39.810 37.793 1.00 35.03 174 GLU A C 1
ATOM 1277 O O . GLU A 1 174 ? -2.302 -40.048 37.042 1.00 35.03 174 GLU A O 1
ATOM 1282 N N . LYS A 1 175 ? -3.390 -40.278 39.042 1.00 37.09 175 LYS A N 1
ATOM 1283 C CA . LYS A 1 175 ? -2.850 -41.462 39.747 1.00 37.09 175 LYS A CA 1
ATOM 1284 C C . LYS A 1 175 ? -1.445 -41.999 39.456 1.00 37.09 175 LYS A C 1
ATOM 1286 O O . LYS A 1 175 ? -1.230 -42.633 38.404 1.00 37.09 175 LYS A O 1
#

Sequence (175 aa):
VSAACKAAVAAGGTQALYDWNGVNIANAAGKHRELIPDGKLCSAANDKFKGLDLPRADWPASPVKAGKHTFKFRATAPHKGSFELYLTKPGYDPTKPLAWSDLEAKPFAQATDPALVDGSYVFDGTIPQAAGRQLIYTVWQRSDSPEAFYACSDVVFGGGSAGTGGAGGGGQEEK

Radius of gyration: 17.95 Å; chains: 1; bounding box: 36×56×57 Å

pLDDT: mean 92.42, std 17.45, range [32.66, 98.94]

Secondary structure (DSSP, 8-state):
--HHHHHHHHHH-SHHHHTTT--EETT-TT-HHHHS-TT-TTTTT-GGGGGGG---TTS--EEE-SEEEEEEEE-SS---EEEEEEEBPTT--TTS---GGGB-SS-SEEEES-EEETTEEEEEEEEPP--EEEEEEEEEEESSSS-EEEEEEEEEES-----------------